Protein AF-0000000080408758 (afdb_homodimer)

Secondary structure (DSSP, 8-state):
----EEEEEEEEEHHHHHHHHHHHHHHTS-HHHHHHHHHHHHHHHHHHHHHHHS-HHHHHHHHHHHHHHHHHHHHH--/----EEEEEEEEEHHHHHHHHHHHHHHTS-HHHHHHHHHHHHHHHHHHHHHHHS-HHHHHHHHHHHHHHHHHHHHH--

Structure (mmCIF, N/CA/C/O backbone):
data_AF-0000000080408758-model_v1
#
loop_
_entity.id
_entity.type
_entity.pdbx_description
1 polymer 'CopG family transcriptional regulator'
#
loop_
_atom_site.group_PDB
_atom_site.id
_atom_site.type_symbol
_atom_site.label_atom_id
_atom_site.label_alt_id
_atom_site.label_comp_id
_atom_site.label_asym_id
_atom_site.label_entity_id
_atom_site.label_seq_id
_atom_site.pdbx_PDB_ins_code
_atom_site.Cartn_x
_atom_site.Cartn_y
_atom_site.Cartn_z
_atom_site.occupancy
_atom_site.B_iso_or_equiv
_atom_site.auth_seq_id
_atom_site.auth_comp_id
_atom_site.auth_asym_id
_atom_site.auth_atom_id
_atom_site.pdbx_PDB_model_num
ATOM 1 N N . MET A 1 1 ? -21.984 -6.074 -4.949 1 44.06 1 MET A N 1
ATOM 2 C CA . MET A 1 1 ? -20.906 -5.613 -4.078 1 44.06 1 MET A CA 1
ATOM 3 C C . MET A 1 1 ? -21.438 -5.262 -2.693 1 44.06 1 MET A C 1
ATOM 5 O O . MET A 1 1 ? -22.375 -4.473 -2.566 1 44.06 1 MET A O 1
ATOM 9 N N . SER A 1 2 ? -21.203 -6.117 -1.785 1 53.03 2 SER A N 1
ATOM 10 C CA . SER A 1 2 ? -21.844 -5.938 -0.492 1 53.03 2 SER A CA 1
ATOM 11 C C . SER A 1 2 ? -21.484 -4.59 0.123 1 53.03 2 SER A C 1
ATOM 13 O O . SER A 1 2 ? -20.344 -4.133 0.011 1 53.03 2 SER A O 1
ATOM 15 N N . ASN A 1 3 ? -22.328 -3.67 0.263 1 66.19 3 ASN A N 1
ATOM 16 C CA . ASN A 1 3 ? -22.328 -2.369 0.926 1 66.19 3 ASN A CA 1
ATOM 17 C C . ASN A 1 3 ? -21.75 -2.463 2.336 1 66.19 3 ASN A C 1
ATOM 19 O O . ASN A 1 3 ? -21.719 -1.472 3.066 1 66.19 3 ASN A O 1
ATOM 23 N N . ALA A 1 4 ? -21.297 -3.656 2.703 1 82.81 4 ALA A N 1
ATOM 24 C CA . ALA A 1 4 ? -20.844 -3.834 4.082 1 82.81 4 ALA A CA 1
ATOM 25 C C . ALA A 1 4 ? -19.422 -3.326 4.266 1 82.81 4 ALA A C 1
ATOM 27 O O . ALA A 1 4 ? -18.609 -3.377 3.336 1 82.81 4 ALA A O 1
ATOM 28 N N . LYS A 1 5 ? -19.328 -2.637 5.41 1 88.88 5 LYS A N 1
ATOM 29 C CA . LYS A 1 5 ? -18.031 -2.105 5.77 1 88.88 5 LYS A CA 1
ATOM 30 C C . LYS A 1 5 ? -17.375 -2.934 6.879 1 88.88 5 LYS A C 1
ATOM 32 O O . LYS A 1 5 ? -18.078 -3.566 7.672 1 88.88 5 LYS A O 1
ATOM 37 N N . LYS A 1 6 ? -15.992 -3.047 6.797 1 90.25 6 LYS A N 1
ATOM 38 C CA . LYS A 1 6 ? -15.195 -3.736 7.809 1 90.25 6 LYS A CA 1
ATOM 39 C C . LYS A 1 6 ? -14.125 -2.818 8.383 1 90.25 6 LYS A C 1
ATOM 41 O O . LYS A 1 6 ? -13.57 -1.98 7.664 1 90.25 6 LYS A O 1
ATOM 46 N N . ARG A 1 7 ? -13.93 -3.062 9.656 1 89.31 7 ARG A N 1
ATOM 47 C CA . ARG A 1 7 ? -12.875 -2.285 10.305 1 89.31 7 ARG A CA 1
ATOM 48 C C . ARG A 1 7 ? -11.609 -3.111 10.477 1 89.31 7 ARG A C 1
ATOM 50 O O . ARG A 1 7 ? -11.664 -4.281 10.859 1 89.31 7 ARG A O 1
ATOM 57 N N . ILE A 1 8 ? -10.484 -2.51 10.086 1 89 8 ILE A N 1
ATOM 58 C CA . ILE A 1 8 ? -9.172 -3.107 10.281 1 89 8 ILE A CA 1
ATOM 59 C C . ILE A 1 8 ? -8.312 -2.197 11.156 1 89 8 ILE A C 1
ATOM 61 O O . ILE A 1 8 ? -8.242 -0.987 10.93 1 89 8 ILE A O 1
ATOM 65 N N . SER A 1 9 ? -7.719 -2.777 12.141 1 88.81 9 SER A N 1
ATOM 66 C CA . SER A 1 9 ? -6.789 -2.043 12.992 1 88.81 9 SER A CA 1
ATOM 67 C C . SER A 1 9 ? -5.34 -2.393 12.664 1 88.81 9 SER A C 1
ATOM 69 O O . SER A 1 9 ? -4.984 -3.568 12.57 1 88.81 9 SER A O 1
ATOM 71 N N . LEU A 1 10 ? -4.586 -1.321 12.469 1 90.06 10 LEU A N 1
ATOM 72 C CA . LEU A 1 10 ? -3.172 -1.47 12.141 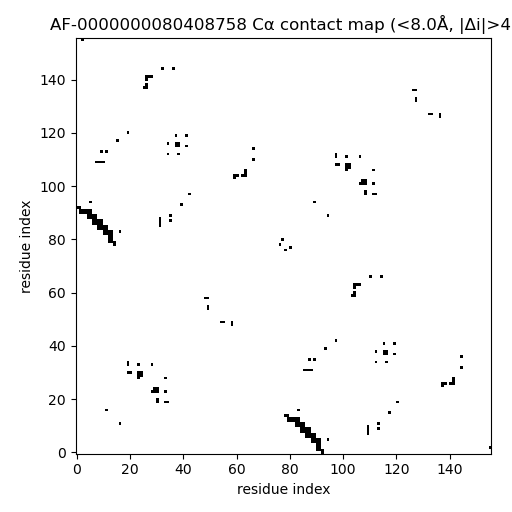1 90.06 10 LEU A CA 1
ATOM 73 C C . LEU A 1 10 ? -2.293 -0.86 13.227 1 90.06 10 LEU A C 1
ATOM 75 O O . LEU A 1 10 ? -2.605 0.207 13.758 1 90.06 10 LEU A O 1
ATOM 79 N N . THR A 1 11 ? -1.269 -1.605 13.625 1 88.12 11 THR A N 1
ATOM 80 C CA . THR A 1 11 ? -0.207 -1.048 14.453 1 88.12 11 THR A CA 1
ATOM 81 C C . THR A 1 11 ? 1.066 -0.841 13.641 1 88.12 11 THR A C 1
ATOM 83 O O . THR A 1 11 ? 1.62 -1.796 13.094 1 88.12 11 THR A O 1
ATOM 86 N N . ILE A 1 12 ? 1.426 0.483 13.609 1 88.62 12 ILE A N 1
ATOM 87 C CA . ILE A 1 12 ? 2.582 0.783 12.773 1 88.62 12 ILE A CA 1
ATOM 88 C C . ILE A 1 12 ? 3.582 1.627 13.562 1 88.62 12 ILE A C 1
ATOM 90 O O . ILE A 1 12 ? 3.25 2.176 14.617 1 88.62 12 ILE A O 1
ATOM 94 N N . ASP A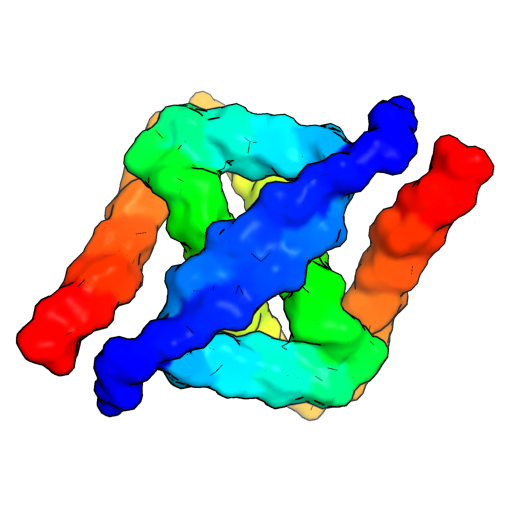 1 13 ? 4.77 1.675 12.992 1 88.19 13 ASP A N 1
ATOM 95 C CA . ASP A 1 13 ? 5.797 2.531 13.57 1 88.19 13 ASP A CA 1
ATOM 96 C C . ASP A 1 13 ? 5.395 4.004 13.492 1 88.19 13 ASP A C 1
ATOM 98 O O . ASP A 1 13 ? 4.836 4.445 12.484 1 88.19 13 ASP A O 1
ATOM 102 N N . ALA A 1 14 ? 5.832 4.715 14.5 1 91.38 14 ALA A N 1
ATOM 103 C CA . ALA A 1 14 ? 5.484 6.133 14.57 1 91.38 14 ALA A CA 1
ATOM 104 C C . ALA A 1 14 ? 6.039 6.891 13.367 1 91.38 14 ALA A C 1
ATOM 106 O O . ALA A 1 14 ? 5.414 7.836 12.875 1 91.38 14 ALA A O 1
ATOM 107 N N . ASP A 1 15 ? 7.195 6.508 12.883 1 90.81 15 ASP A N 1
ATOM 108 C CA . ASP A 1 15 ? 7.809 7.16 11.734 1 90.81 15 ASP A CA 1
ATOM 109 C C . ASP A 1 15 ? 6.973 6.949 10.469 1 90.81 15 ASP A C 1
ATOM 111 O O . ASP A 1 15 ? 6.75 7.887 9.703 1 90.81 15 ASP A O 1
ATOM 115 N N . LEU A 1 16 ? 6.543 5.766 10.305 1 92.06 16 LEU A N 1
ATOM 116 C CA . LEU A 1 16 ? 5.684 5.484 9.156 1 92.06 16 LEU A CA 1
ATOM 117 C C . LEU A 1 16 ? 4.359 6.234 9.273 1 92.06 16 LEU A C 1
ATOM 119 O O . LEU A 1 16 ? 3.863 6.777 8.281 1 92.06 16 LEU A O 1
ATOM 123 N N . ASP A 1 17 ? 3.799 6.246 10.438 1 93.75 17 ASP A N 1
ATOM 124 C CA . ASP A 1 17 ? 2.562 6.988 10.664 1 93.75 17 ASP A CA 1
ATOM 125 C C . ASP A 1 17 ? 2.73 8.461 10.289 1 93.75 17 ASP A C 1
ATOM 127 O O . ASP A 1 17 ? 1.823 9.07 9.727 1 93.75 17 ASP A O 1
ATOM 131 N N . GLN A 1 18 ? 3.883 8.992 10.641 1 95.06 18 GLN A N 1
ATOM 132 C CA . GLN A 1 18 ? 4.164 10.391 10.344 1 95.06 18 GLN A CA 1
ATOM 133 C C . GLN A 1 18 ? 4.242 10.625 8.836 1 95.06 18 GLN A C 1
ATOM 135 O O . GLN A 1 18 ? 3.697 11.609 8.328 1 95.06 18 GLN A O 1
ATOM 140 N N . VAL A 1 19 ? 4.883 9.742 8.18 1 95.06 19 VAL A N 1
ATOM 141 C CA . VAL A 1 19 ? 5.008 9.859 6.734 1 95.06 19 VAL A CA 1
ATOM 142 C C . VAL A 1 19 ? 3.631 9.758 6.082 1 95.06 19 VAL A C 1
ATOM 144 O O . VAL A 1 19 ? 3.295 10.547 5.195 1 95.06 19 VAL A O 1
ATOM 147 N N . ILE A 1 20 ? 2.82 8.82 6.539 1 95.88 20 ILE A N 1
ATOM 148 C CA . ILE A 1 20 ? 1.469 8.656 6.02 1 95.88 20 ILE A CA 1
ATOM 149 C C . ILE A 1 20 ? 0.667 9.93 6.238 1 95.88 20 ILE A C 1
ATOM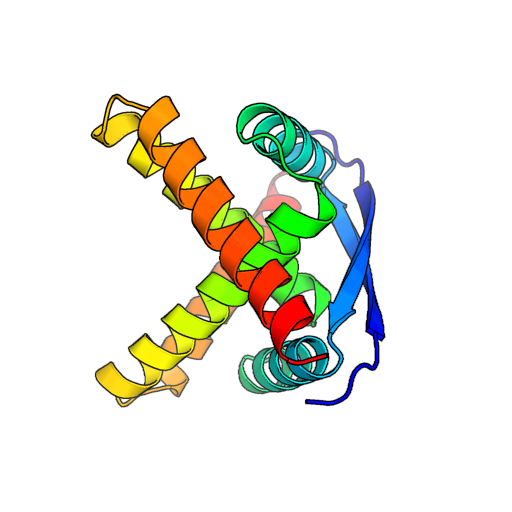 151 O O . ILE A 1 20 ? -0.005 10.414 5.324 1 95.88 20 ILE A O 1
ATOM 155 N N . THR A 1 21 ? 0.764 10.477 7.426 1 96.25 21 THR A N 1
ATOM 156 C CA . THR A 1 21 ? 0.027 11.68 7.793 1 96.25 21 THR A CA 1
ATOM 157 C C . THR A 1 21 ? 0.437 12.859 6.91 1 96.25 21 THR A C 1
ATOM 159 O O . THR A 1 21 ? -0.418 13.555 6.355 1 96.25 21 THR A O 1
ATOM 162 N N . GLU A 1 22 ? 1.684 13.016 6.762 1 96.19 22 GLU A N 1
ATOM 163 C CA . GLU A 1 22 ? 2.217 14.133 5.988 1 96.19 22 GLU A CA 1
ATOM 164 C C . GLU A 1 22 ? 1.846 14.008 4.512 1 96.19 22 GLU A C 1
ATOM 166 O O . GLU A 1 22 ? 1.411 14.984 3.893 1 96.19 22 GLU A O 1
ATOM 171 N N . ARG A 1 23 ? 1.971 12.828 3.992 1 95 23 ARG A N 1
ATOM 172 C CA . ARG A 1 23 ? 1.688 12.625 2.574 1 95 23 ARG A CA 1
ATOM 173 C C . ARG A 1 23 ? 0.196 12.75 2.289 1 95 23 ARG A C 1
ATOM 175 O O . ARG A 1 23 ? -0.2 13.32 1.269 1 95 23 ARG A O 1
ATOM 182 N N . ALA A 1 24 ? -0.605 12.211 3.156 1 95.38 24 ALA A N 1
ATOM 183 C CA . ALA A 1 24 ? -2.053 12.352 3.021 1 95.38 24 ALA A CA 1
ATOM 184 C C . ALA A 1 24 ? -2.465 13.82 2.986 1 95.38 24 ALA A C 1
ATOM 186 O O . ALA A 1 24 ? -3.291 14.219 2.162 1 95.38 24 ALA A O 1
ATOM 187 N N . LYS A 1 25 ? -1.812 14.609 3.818 1 95.31 25 LYS A N 1
ATOM 188 C CA . LYS A 1 25 ? -2.082 16.047 3.877 1 95.31 25 LYS A CA 1
ATOM 189 C C . LYS A 1 25 ? -1.649 16.734 2.59 1 95.31 25 LYS A C 1
ATOM 191 O O . LYS A 1 25 ? -2.375 17.578 2.057 1 95.31 25 LYS A O 1
ATOM 196 N N . GLN A 1 26 ? -0.523 16.406 2.102 1 94 26 GLN A N 1
ATOM 197 C CA . GLN A 1 26 ? 0.007 17 0.882 1 94 26 GLN A CA 1
ATOM 198 C C . GLN A 1 26 ? -0.881 16.688 -0.318 1 94 26 GLN A C 1
ATOM 200 O O . GLN A 1 26 ? -1.123 17.562 -1.162 1 94 26 GLN A O 1
ATOM 205 N N . ILE A 1 27 ? -1.346 15.508 -0.382 1 93.88 27 ILE A N 1
ATOM 206 C CA . ILE A 1 27 ? -2.182 15.047 -1.485 1 93.88 27 ILE A CA 1
ATOM 207 C C . ILE A 1 27 ? -3.594 15.609 -1.332 1 93.88 27 ILE A C 1
ATOM 209 O O . ILE A 1 27 ? -4.293 15.836 -2.324 1 93.88 27 ILE A O 1
ATOM 213 N N . GLY A 1 28 ? -4.078 15.805 -0.088 1 93.06 28 GLY A N 1
ATOM 214 C CA . GLY A 1 28 ? -5.41 16.328 0.188 1 93.06 28 GLY A CA 1
ATOM 215 C C . GLY A 1 28 ? -6.445 15.234 0.383 1 93.06 28 GLY A C 1
ATOM 216 O O . GLY A 1 28 ? -7.59 15.375 -0.052 1 93.06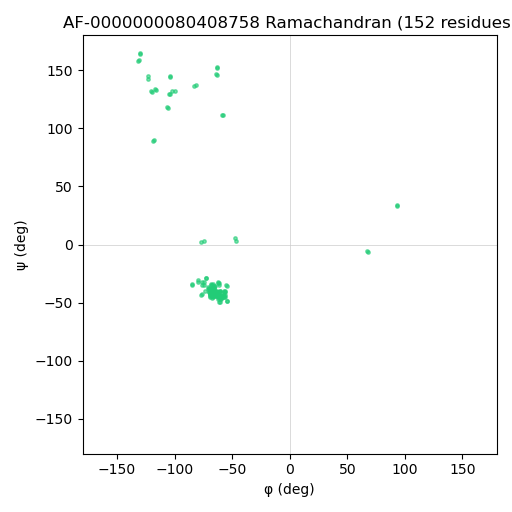 28 GLY A O 1
ATOM 217 N N . ILE A 1 29 ? -6.016 14.078 0.985 1 91.88 29 ILE A N 1
ATOM 218 C CA . ILE A 1 29 ? -6.949 12.992 1.26 1 91.88 29 ILE A CA 1
ATOM 219 C C . ILE A 1 29 ? -6.773 12.508 2.701 1 91.88 29 ILE A C 1
ATOM 221 O O . ILE A 1 29 ? -5.734 12.75 3.318 1 91.88 29 ILE A O 1
ATOM 225 N N . PRO A 1 30 ? -7.801 11.852 3.273 1 91.75 30 PRO A N 1
ATOM 226 C CA . PRO A 1 30 ? -7.668 11.305 4.625 1 91.75 30 PRO A CA 1
ATOM 227 C C . PRO A 1 30 ? -6.594 10.219 4.715 1 91.75 30 PRO A C 1
ATOM 229 O O . PRO A 1 30 ? -6.359 9.492 3.744 1 91.75 30 PRO A O 1
ATOM 232 N N . LYS A 1 31 ? -6.027 10.07 5.883 1 92.56 31 LYS A N 1
ATOM 233 C CA . LYS A 1 31 ? -5.012 9.055 6.141 1 92.56 31 LYS A CA 1
ATOM 234 C C . LYS A 1 31 ? -5.516 7.664 5.77 1 92.56 31 LYS A C 1
ATOM 236 O O . LYS A 1 31 ? -4.816 6.895 5.109 1 92.56 31 LYS A O 1
ATOM 241 N N . SER A 1 32 ? -6.715 7.387 6.254 1 90.44 32 SER A N 1
ATOM 242 C CA . SER A 1 32 ? -7.297 6.07 6.012 1 90.44 32 SER A CA 1
ATOM 243 C C . SER A 1 32 ? -7.5 5.82 4.52 1 90.44 32 SER A C 1
ATOM 245 O O . SER A 1 32 ? -7.352 4.691 4.047 1 90.44 32 SER A O 1
ATOM 247 N N . ALA A 1 33 ? -7.789 6.871 3.779 1 90.12 33 ALA A N 1
ATOM 248 C CA . ALA A 1 33 ? -7.969 6.77 2.334 1 90.12 33 ALA A CA 1
ATOM 249 C C . ALA A 1 33 ? -6.645 6.461 1.637 1 90.12 33 ALA A C 1
ATOM 251 O O . ALA A 1 33 ? -6.605 5.664 0.696 1 90.12 33 ALA A O 1
ATOM 252 N N . LEU A 1 34 ? -5.602 7.082 2.016 1 94 34 LEU A N 1
ATOM 253 C CA . LEU A 1 34 ? -4.289 6.844 1.424 1 94 34 LEU A CA 1
ATOM 254 C C . LEU A 1 34 ? -3.869 5.387 1.603 1 94 34 LEU A C 1
ATOM 256 O O . LEU A 1 34 ? -3.395 4.754 0.657 1 94 34 LEU A O 1
ATOM 260 N N . VAL A 1 35 ? -4.082 4.848 2.82 1 94.38 35 VAL A N 1
ATOM 261 C CA . VAL A 1 35 ? -3.711 3.473 3.133 1 94.38 35 VAL A CA 1
ATOM 262 C C . VAL A 1 35 ? -4.547 2.508 2.295 1 94.38 35 VAL A C 1
ATOM 264 O O . VAL A 1 35 ? -4.02 1.553 1.722 1 94.38 35 VAL A O 1
ATOM 267 N N . THR A 1 36 ? -5.832 2.826 2.209 1 92.12 36 THR A N 1
ATOM 268 C CA . THR A 1 36 ? -6.734 1.988 1.426 1 92.12 36 THR A CA 1
ATOM 269 C C . THR A 1 36 ? -6.355 2.016 -0.051 1 92.12 36 THR A C 1
ATOM 271 O O . THR A 1 36 ? -6.328 0.974 -0.71 1 92.12 36 THR A O 1
ATOM 274 N N . PHE A 1 37 ? -6.07 3.184 -0.529 1 90.88 37 PHE A N 1
ATOM 275 C CA . PHE A 1 37 ? -5.664 3.363 -1.917 1 90.88 37 PHE A CA 1
ATOM 276 C C . PHE A 1 37 ? -4.379 2.596 -2.205 1 90.88 37 PHE A C 1
ATOM 278 O O . PHE A 1 37 ? -4.305 1.845 -3.18 1 90.88 37 PHE A O 1
ATOM 285 N N . ALA A 1 38 ? -3.385 2.758 -1.381 1 93.62 38 ALA A N 1
ATOM 286 C CA . ALA A 1 38 ? -2.102 2.078 -1.526 1 93.62 38 ALA A CA 1
ATOM 287 C C . ALA A 1 38 ? -2.283 0.563 -1.562 1 93.62 38 ALA A C 1
ATOM 289 O O . ALA A 1 38 ? -1.688 -0.12 -2.4 1 93.62 38 ALA A O 1
ATOM 290 N N . THR A 1 39 ? -3.111 0.074 -0.684 1 94.25 39 THR A N 1
ATOM 291 C CA . THR A 1 39 ? -3.342 -1.362 -0.578 1 94.25 39 THR A CA 1
ATOM 292 C C . THR A 1 39 ? -4.051 -1.89 -1.821 1 94.25 39 THR A C 1
ATOM 294 O O . THR A 1 39 ? -3.666 -2.922 -2.375 1 94.25 39 THR A O 1
ATOM 297 N N . SER A 1 40 ? -5.078 -1.132 -2.25 1 91.94 40 SER A N 1
ATOM 298 C CA . SER A 1 40 ? -5.812 -1.529 -3.445 1 91.94 40 SER A CA 1
ATOM 299 C C . SER A 1 40 ? -4.902 -1.569 -4.668 1 91.94 40 SER A C 1
ATOM 301 O O . SER A 1 40 ? -4.965 -2.51 -5.465 1 91.94 40 SER A O 1
ATOM 303 N N . LEU A 1 41 ? -4.086 -0.56 -4.809 1 90.44 41 LEU A N 1
ATOM 304 C CA . LEU A 1 41 ? -3.162 -0.492 -5.938 1 90.44 41 LEU A CA 1
ATOM 305 C C . LEU A 1 41 ? -2.176 -1.654 -5.902 1 90.44 41 LEU A C 1
ATOM 307 O O . LEU A 1 41 ? -1.902 -2.273 -6.934 1 90.44 41 LEU A O 1
ATOM 311 N N . PHE A 1 42 ? -1.633 -1.923 -4.734 1 93.06 42 PHE A N 1
ATOM 312 C CA . PHE A 1 42 ? -0.7 -3.031 -4.574 1 93.06 42 PHE A CA 1
ATOM 313 C C . PHE A 1 42 ? -1.346 -4.348 -5 1 93.06 42 PHE A C 1
ATOM 315 O O . PHE A 1 42 ? -0.74 -5.133 -5.73 1 93.06 42 PHE A O 1
ATOM 322 N N . LEU A 1 43 ? -2.566 -4.594 -4.59 1 94.25 43 LEU A N 1
ATOM 323 C CA . LEU A 1 43 ? -3.258 -5.844 -4.883 1 94.25 43 LEU A CA 1
ATOM 324 C C . LEU A 1 43 ? -3.557 -5.965 -6.375 1 94.25 43 LEU A C 1
ATOM 326 O O . LEU A 1 43 ? -3.486 -7.059 -6.941 1 94.25 43 LEU A O 1
ATOM 330 N N . ASN A 1 44 ? -3.889 -4.859 -6.961 1 91 44 ASN A N 1
ATOM 331 C CA . ASN A 1 44 ? -4.098 -4.863 -8.406 1 91 44 ASN A CA 1
ATOM 332 C C . ASN A 1 44 ? -2.807 -5.168 -9.156 1 91 44 ASN A C 1
ATOM 334 O O . ASN A 1 44 ? -2.809 -5.949 -10.109 1 91 44 ASN A O 1
ATOM 338 N N . GLN A 1 45 ? -1.684 -4.566 -8.695 1 90.38 45 GLN A N 1
ATOM 339 C CA . GLN A 1 45 ? -0.379 -4.824 -9.297 1 90.38 45 GLN A CA 1
ATOM 340 C C . GLN A 1 45 ? 0.042 -6.277 -9.102 1 90.38 45 GLN A C 1
ATOM 342 O O . GLN A 1 45 ? 0.6 -6.898 -10.008 1 90.38 45 GLN A O 1
ATOM 347 N N . LEU A 1 46 ? -0.192 -6.754 -7.879 1 92.62 46 LEU A N 1
ATOM 348 C CA . LEU A 1 46 ? 0.128 -8.148 -7.574 1 92.62 46 LEU A CA 1
ATOM 349 C C . LEU A 1 46 ? -0.612 -9.094 -8.508 1 92.62 46 LEU A C 1
ATOM 351 O O . LEU A 1 46 ? -0.022 -10.039 -9.039 1 92.62 46 LEU A O 1
ATOM 355 N N . ARG A 1 47 ? -1.883 -8.797 -8.727 1 91.88 47 ARG A N 1
ATOM 356 C CA . ARG A 1 47 ? -2.682 -9.617 -9.641 1 91.88 47 ARG A CA 1
ATOM 357 C C . ARG A 1 47 ? -2.111 -9.586 -11.055 1 91.88 47 ARG A C 1
ATOM 359 O O . ARG A 1 47 ? -2.018 -10.617 -11.711 1 91.88 47 ARG A O 1
ATOM 366 N N . ALA A 1 48 ? -1.738 -8.414 -11.461 1 90.62 48 ALA A N 1
ATOM 367 C CA . ALA A 1 48 ? -1.165 -8.258 -12.797 1 90.62 48 ALA A CA 1
ATOM 368 C C . ALA A 1 48 ? 0.145 -9.031 -12.922 1 90.62 48 ALA A C 1
ATOM 370 O O . ALA A 1 48 ? 0.383 -9.695 -13.93 1 90.62 48 ALA A O 1
ATOM 371 N N . GLU A 1 49 ? 0.941 -8.938 -11.898 1 90.31 49 GLU A N 1
ATOM 372 C CA . GLU A 1 49 ? 2.217 -9.641 -11.891 1 90.31 49 GLU A CA 1
ATOM 373 C C . GLU A 1 49 ? 2.01 -11.156 -11.898 1 90.31 49 GLU A C 1
ATOM 375 O O . GLU A 1 49 ? 2.766 -11.891 -12.539 1 90.31 49 GLU A O 1
ATOM 380 N N . GLU A 1 50 ? 1.007 -11.586 -11.133 1 92.12 50 GLU A N 1
ATOM 381 C CA . GLU A 1 50 ? 0.69 -13.008 -11.078 1 92.12 50 GLU A CA 1
ATOM 382 C C . GLU A 1 50 ? 0.296 -13.531 -12.461 1 92.12 50 GLU A C 1
ATOM 384 O O . GLU A 1 50 ? 0.715 -14.625 -12.859 1 92.12 50 GLU A O 1
ATOM 389 N N . VAL A 1 51 ? -0.459 -12.734 -13.188 1 91.44 51 VAL A N 1
ATOM 390 C CA . VAL A 1 51 ? -0.931 -13.117 -14.516 1 91.44 51 VAL A CA 1
ATOM 391 C C . VAL A 1 51 ? 0.239 -13.125 -15.492 1 91.44 51 VAL A C 1
ATOM 393 O O . VAL A 1 51 ? 0.36 -14.039 -16.312 1 91.44 51 VAL A O 1
ATOM 396 N N . LEU A 1 52 ? 1.145 -12.188 -15.328 1 90.69 52 LEU A N 1
ATOM 397 C CA . LEU A 1 52 ? 2.27 -12.031 -16.25 1 90.69 52 LEU A CA 1
ATOM 398 C C . LEU A 1 52 ? 3.328 -13.102 -15.984 1 90.69 52 LEU A C 1
ATOM 400 O O . LEU A 1 52 ? 3.91 -13.641 -16.922 1 90.69 52 LEU A O 1
ATOM 404 N N . SER A 1 53 ? 3.627 -13.367 -14.727 1 87.38 53 SER A N 1
ATOM 405 C CA . SER A 1 53 ? 4.715 -14.258 -14.344 1 87.38 53 SER A CA 1
ATOM 406 C C . SER A 1 53 ? 4.297 -15.719 -14.461 1 87.38 53 SER A C 1
ATOM 408 O O . SER A 1 53 ? 5.098 -16.578 -14.852 1 87.38 53 SER A O 1
ATOM 410 N N . GLY A 1 54 ? 3.152 -16.031 -14.258 1 87.19 54 GLY A N 1
ATOM 411 C CA . GLY A 1 54 ? 2.689 -17.406 -14.211 1 87.19 54 GLY A CA 1
ATOM 412 C C . GLY A 1 54 ? 3.225 -18.172 -13.023 1 87.19 54 GLY A C 1
ATOM 413 O O . GLY A 1 54 ? 2.891 -19.344 -12.836 1 87.19 54 GLY A O 1
ATOM 414 N N . ASP A 1 55 ? 4.148 -17.469 -12.305 1 87 55 ASP A N 1
ATOM 415 C CA . ASP A 1 55 ? 4.727 -18.094 -11.117 1 87 55 ASP A CA 1
ATOM 416 C C . ASP A 1 55 ? 4.395 -17.297 -9.859 1 87 55 ASP A C 1
ATOM 418 O O . ASP A 1 55 ? 5.215 -16.516 -9.375 1 87 55 ASP A O 1
ATOM 422 N N . THR A 1 56 ? 3.285 -17.641 -9.25 1 87.88 56 THR A N 1
ATOM 423 C CA . THR A 1 56 ? 2.783 -16.922 -8.094 1 87.88 56 THR A CA 1
ATOM 424 C C . THR A 1 56 ? 3.633 -17.219 -6.859 1 87.88 56 THR A C 1
ATOM 426 O O . THR A 1 56 ? 3.857 -16.344 -6.027 1 87.88 56 THR A O 1
ATOM 429 N N . ASN A 1 57 ? 4.184 -18.391 -6.895 1 89.75 57 ASN A N 1
ATOM 430 C CA . ASN A 1 57 ? 4.973 -18.781 -5.73 1 89.75 57 ASN A CA 1
ATOM 431 C C . ASN A 1 57 ? 6.242 -17.953 -5.609 1 89.75 57 ASN A C 1
ATOM 433 O O . ASN A 1 57 ? 6.625 -17.547 -4.508 1 89.75 57 ASN A O 1
ATOM 437 N N . ALA A 1 58 ? 6.832 -17.688 -6.668 1 87.31 58 ALA A N 1
ATOM 438 C CA . ALA A 1 58 ? 8.039 -16.875 -6.656 1 87.31 58 ALA A CA 1
ATOM 439 C C . ALA A 1 58 ? 7.727 -15.445 -6.211 1 87.31 58 ALA A C 1
ATOM 441 O O . ALA A 1 58 ? 8.484 -14.844 -5.445 1 87.31 58 ALA A O 1
ATOM 442 N N . ILE A 1 59 ? 6.645 -14.969 -6.598 1 90 59 ILE A N 1
ATOM 443 C CA . ILE A 1 59 ? 6.23 -13.609 -6.262 1 90 59 ILE A CA 1
ATOM 444 C C . ILE A 1 59 ? 5.957 -13.508 -4.762 1 90 59 ILE A C 1
ATOM 446 O O . ILE A 1 59 ? 6.426 -12.578 -4.102 1 90 59 ILE A O 1
ATOM 450 N N . TYR A 1 60 ? 5.297 -14.523 -4.211 1 91.44 60 TYR A N 1
ATOM 451 C CA . TYR A 1 60 ? 4.941 -14.516 -2.797 1 91.44 60 TYR A CA 1
ATOM 452 C C . TYR A 1 60 ? 6.18 -14.633 -1.92 1 91.44 60 TYR A C 1
ATOM 454 O O . TYR A 1 60 ? 6.266 -14 -0.866 1 91.44 60 TYR A O 1
ATOM 462 N N . GLN A 1 61 ? 7.113 -15.367 -2.426 1 90.38 61 GLN A N 1
ATOM 463 C CA . GLN A 1 61 ? 8.359 -15.508 -1.683 1 90.38 61 GLN A CA 1
ATOM 464 C C . GLN A 1 61 ? 9.117 -14.188 -1.604 1 90.38 61 GLN A C 1
ATOM 466 O O . GLN A 1 61 ? 9.68 -13.852 -0.562 1 90.38 61 GLN A O 1
ATOM 471 N N . VAL A 1 62 ? 9.047 -13.469 -2.674 1 88.06 62 VAL A N 1
ATOM 472 C CA . VAL A 1 62 ? 9.719 -12.172 -2.705 1 88.06 62 VAL A CA 1
ATOM 473 C C . VAL A 1 62 ? 9.039 -11.219 -1.726 1 88.06 62 VAL A C 1
ATOM 475 O O . VAL A 1 62 ? 9.711 -10.539 -0.95 1 88.06 62 VAL A O 1
ATOM 478 N N . ILE A 1 63 ? 7.793 -11.281 -1.682 1 90.44 63 ILE A N 1
ATOM 479 C CA . ILE A 1 63 ? 7.039 -10.391 -0.807 1 90.44 63 ILE A CA 1
ATOM 480 C C . ILE A 1 63 ? 7.289 -10.766 0.652 1 90.44 63 ILE A C 1
ATOM 482 O O . ILE A 1 63 ? 7.523 -9.891 1.491 1 90.44 63 ILE A O 1
ATOM 486 N N . ARG A 1 64 ? 7.277 -12.055 0.914 1 89.81 64 ARG A N 1
ATOM 487 C CA . ARG A 1 64 ? 7.547 -12.516 2.27 1 89.81 64 ARG A CA 1
ATOM 488 C C . ARG A 1 64 ? 8.945 -12.109 2.723 1 89.81 64 ARG A C 1
ATOM 490 O O . ARG A 1 64 ? 9.133 -11.672 3.859 1 89.81 64 ARG A O 1
ATOM 497 N N . LYS A 1 65 ? 9.836 -12.242 1.812 1 84.69 65 LYS A N 1
ATOM 498 C CA . LYS A 1 65 ? 11.211 -11.875 2.133 1 84.69 65 LYS A CA 1
ATOM 499 C C . LYS A 1 65 ? 11.336 -10.375 2.395 1 84.69 65 LYS A C 1
ATOM 501 O O . LYS A 1 65 ? 12.023 -9.961 3.326 1 84.69 65 LYS A O 1
ATOM 506 N N . ASP A 1 66 ? 10.719 -9.602 1.594 1 82 66 ASP A N 1
ATOM 507 C CA . ASP A 1 66 ? 10.75 -8.156 1.771 1 82 66 ASP A CA 1
ATOM 508 C C . ASP A 1 66 ? 10.102 -7.75 3.092 1 82 66 ASP A C 1
ATOM 510 O O . ASP A 1 66 ? 10.609 -6.879 3.801 1 82 66 ASP A O 1
ATOM 514 N N . TYR A 1 67 ? 9.07 -8.406 3.367 1 82.12 67 TYR A N 1
ATOM 515 C CA . TYR A 1 67 ? 8.367 -8.164 4.621 1 82.12 67 TYR A CA 1
ATOM 516 C C . TYR A 1 67 ? 9.25 -8.516 5.816 1 82.12 67 TYR A C 1
ATOM 518 O O . TYR A 1 67 ? 9.328 -7.75 6.781 1 82.12 67 TYR A O 1
ATOM 526 N N . GLU A 1 68 ? 9.891 -9.586 5.758 1 80.81 68 GLU A N 1
ATOM 527 C CA . GLU A 1 68 ? 10.758 -10.039 6.848 1 80.81 68 GLU A CA 1
ATOM 528 C C . GLU A 1 68 ? 11.945 -9.102 7.027 1 80.81 68 GLU A C 1
ATOM 530 O O . GLU A 1 68 ? 12.367 -8.836 8.156 1 80.81 68 GLU A O 1
ATOM 535 N N . LEU A 1 69 ? 12.344 -8.641 5.891 1 76.88 69 LEU A N 1
ATOM 536 C CA . LEU A 1 69 ? 13.461 -7.707 5.934 1 76.88 69 LEU A CA 1
ATOM 537 C C . LEU A 1 69 ? 13.031 -6.383 6.559 1 76.88 69 LEU A C 1
ATOM 539 O O . LEU A 1 69 ? 13.781 -5.789 7.34 1 76.88 69 LEU A O 1
ATOM 543 N N . LEU A 1 70 ? 11.859 -5.938 6.242 1 71.31 70 LEU A N 1
ATOM 544 C CA . LEU A 1 70 ? 11.344 -4.684 6.777 1 71.31 70 LEU A CA 1
ATOM 545 C C . LEU A 1 70 ? 11.102 -4.789 8.281 1 71.31 70 LEU A C 1
ATOM 547 O O . LEU A 1 70 ? 11.32 -3.83 9.016 1 71.31 70 LEU A O 1
ATOM 551 N N . THR A 1 71 ? 10.711 -5.957 8.688 1 72.44 71 THR A N 1
ATOM 552 C CA . THR A 1 71 ? 10.398 -6.148 10.102 1 72.44 71 THR A CA 1
ATOM 553 C C . THR A 1 71 ? 11.656 -6.465 10.898 1 72.44 71 THR A C 1
ATOM 555 O O . THR A 1 71 ? 11.711 -6.238 12.109 1 72.44 71 THR A O 1
ATOM 558 N N . SER A 1 72 ? 12.523 -7.18 10.156 1 64.38 72 SER A N 1
ATOM 559 C CA . SER A 1 72 ? 13.781 -7.5 10.828 1 64.38 72 SER A CA 1
ATOM 560 C C . SER A 1 72 ? 14.633 -6.25 11.023 1 64.38 72 SER A C 1
ATOM 562 O O . SER A 1 72 ? 15.312 -6.113 12.047 1 64.38 72 SER A O 1
ATOM 564 N N . VAL A 1 73 ? 14.68 -5.539 10.016 1 53.09 73 VAL A N 1
ATOM 565 C CA . VAL A 1 73 ? 15.445 -4.301 10.148 1 53.09 73 VAL A CA 1
ATOM 566 C C . VAL A 1 73 ? 14.875 -3.467 11.289 1 53.09 73 VAL A C 1
ATOM 568 O O . VAL A 1 73 ? 15.625 -2.857 12.055 1 53.09 73 VAL A O 1
ATOM 571 N N . ASP A 1 74 ? 13.664 -3.385 11.312 1 52.66 74 ASP A N 1
ATOM 572 C CA . ASP A 1 74 ? 13.07 -2.732 12.477 1 52.66 74 ASP A CA 1
ATOM 573 C C . ASP A 1 74 ? 13.531 -3.4 13.773 1 52.66 74 ASP A C 1
ATOM 575 O O . ASP A 1 74 ? 13.688 -2.736 14.797 1 52.66 74 ASP A O 1
ATOM 579 N N . ASN A 1 75 ? 13.68 -4.742 13.602 1 48.62 75 ASN A N 1
ATOM 580 C CA . ASN A 1 75 ? 14.211 -5.453 14.758 1 48.62 75 ASN A CA 1
ATOM 581 C C . ASN A 1 75 ? 15.711 -5.207 14.93 1 48.62 75 ASN A C 1
ATOM 583 O O . ASN A 1 75 ? 16.25 -5.414 16.016 1 48.62 75 ASN A O 1
ATOM 587 N N . LEU A 1 76 ? 16.344 -5.082 13.828 1 42.81 76 LEU A N 1
ATOM 588 C CA . LEU A 1 76 ? 17.781 -4.871 13.953 1 42.81 76 LEU A CA 1
ATOM 589 C C . LEU A 1 76 ? 18.078 -3.461 14.445 1 42.81 76 LEU A C 1
ATOM 591 O O . LEU A 1 76 ? 19.172 -3.203 14.977 1 42.81 76 LEU A O 1
ATOM 595 N N . ASP A 1 77 ? 17.453 -2.592 14.031 1 38.78 77 ASP A N 1
ATOM 596 C CA . ASP A 1 77 ? 17.75 -1.238 14.492 1 38.78 77 ASP A CA 1
ATOM 597 C C . ASP A 1 77 ? 17.234 -1.023 15.914 1 38.78 77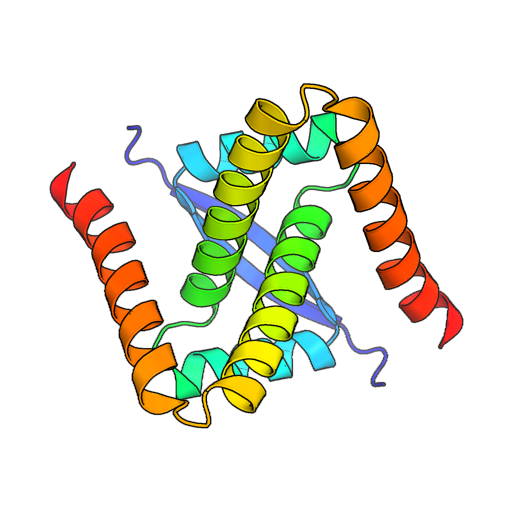 ASP A C 1
ATOM 599 O O . ASP A 1 77 ? 17.344 0.076 16.469 1 38.78 77 ASP A O 1
ATOM 603 N N . LYS A 1 78 ? 16.641 -2.047 16.609 1 38.72 78 LYS A N 1
ATOM 604 C CA . LYS A 1 78 ? 16.453 -1.988 18.062 1 38.72 78 LYS A CA 1
ATOM 605 C C . LYS A 1 78 ? 17.688 -2.477 18.797 1 38.72 78 LYS A C 1
ATOM 607 O O . LYS A 1 78 ? 18.312 -3.465 18.406 1 38.72 78 LYS A O 1
ATOM 612 N N . MET B 1 1 ? 15.281 6.199 15.258 1 44.28 1 MET B N 1
ATOM 613 C CA . MET B 1 1 ? 13.961 5.719 14.852 1 44.28 1 MET B CA 1
ATOM 614 C C . MET B 1 1 ? 13.102 5.414 16.078 1 44.28 1 MET B C 1
ATOM 616 O O . MET B 1 1 ? 13.5 4.648 16.953 1 44.28 1 MET B O 1
ATOM 620 N N . SER B 1 2 ? 12.203 6.27 16.359 1 53.81 2 SER B N 1
ATOM 621 C CA . SER B 1 2 ? 11.469 6.129 17.609 1 53.81 2 SER B CA 1
ATOM 622 C C . SER B 1 2 ? 10.742 4.793 17.688 1 53.81 2 SER B C 1
ATOM 624 O O . SER B 1 2 ? 10.219 4.312 16.672 1 53.81 2 SER B O 1
ATOM 626 N N . ASN B 1 3 ? 11.07 3.881 18.5 1 66.38 3 ASN B N 1
ATOM 627 C CA . ASN B 1 3 ? 10.492 2.598 18.875 1 66.38 3 ASN B CA 1
ATOM 628 C C . ASN B 1 3 ? 9 2.723 19.156 1 66.38 3 ASN B C 1
ATOM 630 O O . ASN B 1 3 ? 8.352 1.75 19.562 1 66.38 3 ASN B O 1
ATOM 634 N N . ALA B 1 4 ? 8.453 3.887 18.922 1 83.19 4 ALA B N 1
ATOM 635 C CA . ALA B 1 4 ? 7.055 4.098 19.281 1 83.19 4 ALA B CA 1
ATOM 636 C C . ALA B 1 4 ? 6.125 3.561 18.188 1 83.19 4 ALA B C 1
ATOM 638 O O . ALA B 1 4 ? 6.48 3.551 17.016 1 83.19 4 ALA B O 1
ATOM 639 N N . LYS B 1 5 ? 5.105 2.893 18.75 1 88.81 5 LYS B N 1
ATOM 640 C CA . LYS B 1 5 ? 4.09 2.344 17.859 1 88.81 5 LYS B CA 1
ATOM 641 C C . LYS B 1 5 ? 2.816 3.184 17.891 1 88.81 5 LYS B C 1
ATOM 643 O O . LYS B 1 5 ? 2.525 3.838 18.891 1 88.81 5 LYS B O 1
ATOM 648 N N . LYS B 1 6 ? 2.141 3.307 16.688 1 90.31 6 LYS B N 1
ATOM 649 C CA . LYS B 1 6 ? 0.867 4.004 16.531 1 90.31 6 LYS B CA 1
ATOM 650 C C . LYS B 1 6 ? -0.2 3.084 15.945 1 90.31 6 LYS B C 1
ATOM 652 O O . LYS B 1 6 ? 0.1 2.227 15.117 1 90.31 6 LYS B O 1
ATOM 657 N N . ARG B 1 7 ? -1.377 3.305 16.469 1 89.62 7 ARG B N 1
ATOM 658 C CA . ARG B 1 7 ? -2.494 2.523 15.953 1 89.62 7 ARG B CA 1
ATOM 659 C C . ARG B 1 7 ? -3.307 3.334 14.945 1 89.62 7 ARG B C 1
ATOM 661 O O . ARG B 1 7 ? -3.584 4.516 15.172 1 89.62 7 ARG B O 1
ATOM 668 N N . ILE B 1 8 ? -3.6 2.725 13.812 1 88.44 8 ILE B N 1
ATOM 669 C CA . ILE B 1 8 ? -4.461 3.307 12.789 1 88.44 8 ILE B CA 1
ATOM 670 C C . ILE B 1 8 ? -5.664 2.396 12.547 1 88.44 8 ILE B C 1
ATOM 672 O O . ILE B 1 8 ? -5.516 1.181 12.414 1 88.44 8 ILE B O 1
ATOM 676 N N . SER B 1 9 ? -6.824 2.998 12.531 1 89.06 9 SER B N 1
ATOM 677 C CA . SER B 1 9 ? -8.047 2.262 12.219 1 89.06 9 SER B CA 1
ATOM 678 C C . SER B 1 9 ? -8.539 2.586 10.812 1 89.06 9 SER B C 1
ATOM 680 O O . SER B 1 9 ? -8.648 3.756 10.445 1 89.06 9 SER B O 1
ATOM 682 N N . LEU B 1 10 ? -8.781 1.503 10.094 1 89.94 10 LEU B N 1
ATOM 683 C CA . LEU B 1 10 ? -9.258 1.629 8.719 1 89.94 10 LEU B CA 1
ATOM 684 C C . LEU B 1 10 ? -10.656 1.034 8.57 1 89.94 10 LEU B C 1
ATOM 686 O O . LEU B 1 10 ? -10.945 -0.019 9.141 1 89.94 10 LEU B O 1
ATOM 690 N N . THR B 1 11 ? -11.531 1.779 7.926 1 88.44 11 THR B N 1
ATOM 691 C CA . THR B 1 11 ? -12.812 1.237 7.492 1 88.44 11 THR B CA 1
ATOM 692 C C . THR B 1 11 ? -12.82 1.006 5.98 1 88.44 11 THR B C 1
ATOM 694 O O . THR B 1 11 ? -12.648 1.947 5.203 1 88.44 11 THR B O 1
ATOM 697 N N . ILE B 1 12 ? -12.992 -0.319 5.688 1 88.38 12 ILE B N 1
ATOM 698 C CA . ILE B 1 12 ? -12.906 -0.644 4.266 1 88.38 12 ILE B CA 1
ATOM 699 C C . ILE B 1 12 ? -14.117 -1.478 3.859 1 88.38 12 ILE B C 1
ATOM 701 O O . ILE B 1 12 ? -14.836 -2.004 4.715 1 88.38 12 ILE B O 1
ATOM 705 N N . ASP B 1 13 ? -14.281 -1.516 2.551 1 87.94 13 ASP B N 1
ATOM 706 C CA . ASP B 1 13 ? -15.336 -2.367 2.012 1 87.94 13 ASP B CA 1
ATOM 707 C C . ASP B 1 13 ? -15.07 -3.838 2.332 1 87.94 13 ASP B C 1
ATOM 709 O O . ASP B 1 13 ? -13.93 -4.301 2.26 1 87.94 13 ASP B O 1
ATOM 713 N N . ALA B 1 14 ? -16.156 -4.535 2.537 1 91.25 14 ALA B N 1
ATOM 714 C CA . ALA B 1 14 ? -16.047 -5.949 2.889 1 91.25 14 ALA B CA 1
ATOM 715 C C . ALA B 1 14 ? -15.359 -6.738 1.784 1 91.25 14 ALA B C 1
ATOM 717 O O . ALA B 1 14 ? -14.625 -7.695 2.061 1 91.25 14 ALA B O 1
ATOM 718 N N . ASP B 1 15 ? -15.562 -6.352 0.559 1 90.81 15 ASP B N 1
ATOM 719 C CA . ASP B 1 15 ? -14.93 -7.035 -0.567 1 90.81 15 ASP B CA 1
ATOM 720 C C . ASP B 1 15 ? -13.422 -6.844 -0.546 1 90.81 15 ASP B C 1
ATOM 722 O O . ASP B 1 15 ? -12.664 -7.793 -0.758 1 90.81 15 ASP B O 1
ATOM 726 N N . LEU B 1 16 ? -13.039 -5.652 -0.302 1 92.19 16 LEU B N 1
ATOM 727 C CA . LEU B 1 16 ? -11.602 -5.391 -0.201 1 92.19 16 LEU B CA 1
ATOM 728 C C . LEU B 1 16 ? -11 -6.129 0.988 1 92.19 16 LEU B C 1
ATOM 730 O O . LEU B 1 16 ? -9.906 -6.688 0.885 1 92.19 16 LEU B O 1
ATOM 734 N N . ASP B 1 17 ? -11.688 -6.113 2.084 1 93.75 17 ASP B N 1
ATOM 735 C CA . ASP B 1 17 ? -11.227 -6.844 3.26 1 93.75 17 ASP B CA 1
ATOM 736 C C . ASP B 1 17 ? -11.023 -8.32 2.943 1 93.75 17 ASP B C 1
ATOM 738 O O . ASP B 1 17 ? -10.062 -8.938 3.414 1 93.75 17 ASP B O 1
ATOM 742 N N . GLN B 1 18 ? -11.93 -8.859 2.186 1 95.06 18 GLN B N 1
ATOM 743 C CA . GLN B 1 18 ? -11.844 -10.266 1.809 1 95.06 18 GLN B CA 1
ATOM 744 C C . GLN B 1 18 ? -10.617 -10.531 0.938 1 95.06 18 GLN B C 1
ATOM 746 O O . GLN B 1 18 ? -9.906 -11.516 1.141 1 95.06 18 GLN B O 1
ATOM 751 N N . VAL B 1 19 ? -10.406 -9.664 0.02 1 95.06 19 VAL B N 1
ATOM 752 C CA . VAL B 1 19 ? -9.25 -9.82 -0.863 1 95.06 19 VAL B CA 1
ATOM 753 C C . VAL B 1 19 ? -7.961 -9.711 -0.054 1 95.06 19 VAL B C 1
ATOM 755 O O . VAL B 1 19 ? -7.039 -10.508 -0.235 1 95.06 19 VAL B O 1
ATOM 758 N N . ILE B 1 20 ? -7.902 -8.758 0.85 1 96.06 20 ILE B N 1
ATOM 759 C CA . ILE B 1 20 ? -6.734 -8.586 1.704 1 96.06 20 ILE B CA 1
ATOM 760 C C . ILE B 1 20 ? -6.5 -9.852 2.521 1 96.06 20 ILE B C 1
ATOM 762 O O . ILE B 1 20 ? -5.375 -10.352 2.605 1 96.06 20 ILE B O 1
ATOM 766 N N . THR B 1 21 ? -7.559 -10.367 3.105 1 96.25 21 THR B N 1
ATOM 767 C CA . THR B 1 21 ? -7.488 -11.562 3.947 1 96.25 21 THR B CA 1
ATOM 768 C C . THR B 1 21 ? -6.977 -12.758 3.146 1 96.25 21 THR B C 1
ATOM 770 O O . THR B 1 21 ? -6.062 -13.453 3.584 1 96.25 21 THR B O 1
ATOM 773 N N . GLU B 1 22 ? -7.512 -12.93 2.01 1 96.19 22 GLU B N 1
ATOM 774 C CA . GLU B 1 22 ? -7.156 -14.07 1.162 1 96.19 22 GLU B CA 1
ATOM 775 C C . GLU B 1 22 ? -5.711 -13.969 0.681 1 96.19 22 GLU B C 1
ATOM 777 O O . GLU B 1 22 ? -4.965 -14.945 0.73 1 96.19 22 GLU B O 1
ATOM 782 N N . ARG B 1 23 ? -5.336 -12.789 0.272 1 95.06 23 ARG B N 1
ATOM 783 C CA . ARG B 1 23 ? -3.984 -12.609 -0.248 1 95.06 23 ARG B CA 1
ATOM 784 C C . ARG B 1 23 ? -2.947 -12.727 0.863 1 95.06 23 ARG B C 1
ATOM 786 O O . ARG B 1 23 ? -1.88 -13.312 0.661 1 95.06 23 ARG B O 1
ATOM 793 N N . ALA B 1 24 ? -3.234 -12.172 1.996 1 95.44 24 ALA B N 1
ATOM 794 C CA . ALA B 1 24 ? -2.348 -12.297 3.15 1 95.44 24 ALA B CA 1
ATOM 795 C C . ALA B 1 24 ? -2.113 -13.766 3.5 1 95.44 24 ALA B C 1
ATOM 797 O O . ALA B 1 24 ? -0.981 -14.18 3.766 1 95.44 24 ALA B O 1
ATOM 798 N N . LYS B 1 25 ? -3.172 -14.555 3.416 1 95.31 25 LYS B N 1
ATOM 799 C CA . LYS B 1 25 ? -3.094 -15.984 3.693 1 95.31 25 LYS B CA 1
ATOM 800 C C . LYS B 1 25 ? -2.244 -16.703 2.648 1 95.31 25 LYS B C 1
ATOM 802 O O . LYS B 1 25 ? -1.415 -17.547 2.988 1 95.31 25 LYS B O 1
ATOM 807 N N . GLN B 1 26 ? -2.43 -16.391 1.432 1 93.94 26 GLN B N 1
ATOM 808 C CA . GLN B 1 26 ? -1.689 -17.016 0.341 1 93.94 26 GLN B CA 1
ATOM 809 C C . GLN B 1 26 ? -0.197 -16.719 0.443 1 93.94 26 GLN B C 1
ATOM 811 O O . GLN B 1 26 ? 0.637 -17.594 0.21 1 93.94 26 GLN B O 1
ATOM 816 N N . ILE B 1 27 ? 0.118 -15.516 0.766 1 94.06 27 ILE B N 1
ATOM 817 C CA . ILE B 1 27 ? 1.503 -15.07 0.874 1 94.06 27 ILE B CA 1
ATOM 818 C C . ILE B 1 27 ? 2.125 -15.625 2.154 1 94.06 27 ILE B C 1
ATOM 820 O O . ILE B 1 27 ? 3.334 -15.852 2.215 1 94.06 27 ILE B O 1
ATOM 824 N N . GLY B 1 28 ? 1.322 -15.797 3.246 1 93.19 28 GLY B N 1
ATOM 825 C CA . GLY B 1 28 ? 1.798 -16.297 4.523 1 93.19 28 GLY B CA 1
ATOM 826 C C . GLY B 1 28 ? 2.201 -15.211 5.492 1 93.19 28 GLY B C 1
ATOM 827 O O . GLY B 1 28 ? 3.176 -15.352 6.23 1 93.19 28 GLY B O 1
ATOM 828 N N . ILE B 1 29 ? 1.489 -14.039 5.422 1 92.12 29 ILE B N 1
ATOM 829 C CA . ILE B 1 29 ? 1.769 -12.945 6.344 1 92.12 29 ILE B CA 1
ATOM 830 C C . ILE B 1 29 ? 0.465 -12.453 6.965 1 92.12 29 ILE B C 1
ATOM 832 O O . ILE B 1 29 ? -0.618 -12.688 6.426 1 92.12 29 ILE B O 1
ATOM 836 N N . PRO B 1 30 ? 0.543 -11.773 8.125 1 92.06 30 PRO B N 1
ATOM 837 C CA . PRO B 1 30 ? -0.663 -11.203 8.727 1 92.06 30 PRO B CA 1
ATOM 838 C C . PRO B 1 30 ? -1.311 -10.133 7.852 1 92.06 30 PRO B C 1
ATOM 840 O O . PRO B 1 30 ? -0.614 -9.43 7.113 1 92.06 30 PRO B O 1
ATOM 843 N N . LYS B 1 31 ? -2.598 -9.977 7.988 1 92.75 31 LYS B N 1
ATOM 844 C CA . LYS B 1 31 ? -3.363 -8.977 7.254 1 92.75 31 LYS B CA 1
ATOM 845 C C . LYS B 1 31 ? -2.775 -7.578 7.453 1 92.75 31 LYS B C 1
ATOM 847 O O . LYS B 1 31 ? -2.594 -6.832 6.488 1 92.75 31 LYS B O 1
ATOM 852 N N . SER B 1 32 ? -2.535 -7.281 8.719 1 90.75 32 SER B N 1
ATOM 8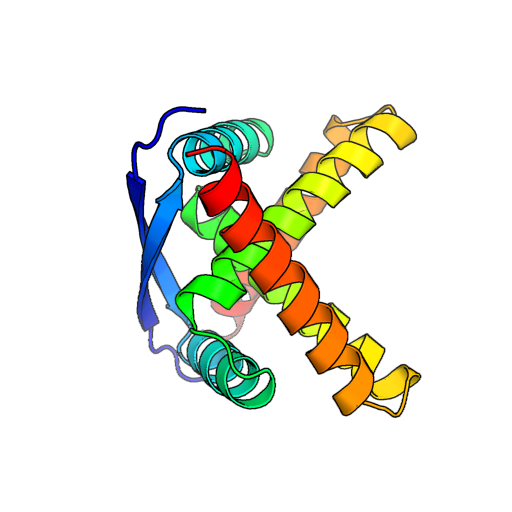53 C CA . SER B 1 32 ? -2.014 -5.961 9.055 1 90.75 32 SER B CA 1
ATOM 854 C C . SER B 1 32 ? -0.645 -5.73 8.422 1 90.75 32 SER B C 1
ATOM 856 O O . SER B 1 32 ? -0.318 -4.605 8.031 1 90.75 32 SER B O 1
ATOM 858 N N . ALA B 1 33 ? 0.123 -6.785 8.289 1 90.44 33 ALA B N 1
ATOM 859 C CA . ALA B 1 33 ? 1.442 -6.703 7.668 1 90.44 33 ALA B CA 1
ATOM 860 C C . ALA B 1 33 ? 1.329 -6.414 6.172 1 90.44 33 ALA B C 1
ATOM 862 O O . ALA B 1 33 ? 2.113 -5.637 5.621 1 90.44 33 ALA B O 1
ATOM 863 N N . LEU B 1 34 ? 0.445 -7.035 5.504 1 94.06 34 LEU B N 1
ATOM 864 C CA . LEU B 1 34 ? 0.245 -6.812 4.074 1 94.06 34 LEU B CA 1
ATOM 865 C C . LEU B 1 34 ? -0.116 -5.359 3.793 1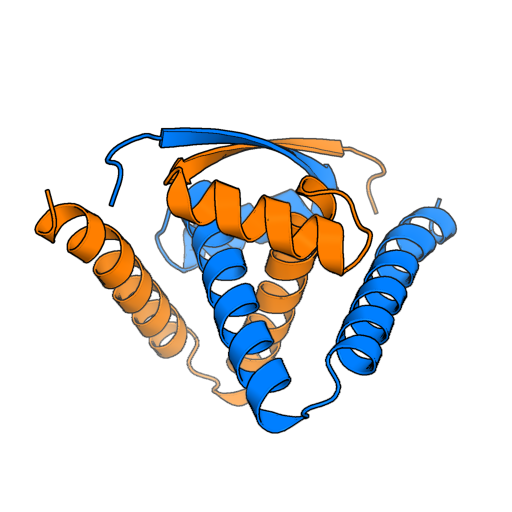 94.06 34 LEU B C 1
ATOM 867 O O . LEU B 1 34 ? 0.432 -4.746 2.875 1 94.06 34 LEU B O 1
ATOM 871 N N . VAL B 1 35 ? -1.024 -4.812 4.629 1 94.62 35 VAL B N 1
ATOM 872 C CA . VAL B 1 35 ? -1.475 -3.434 4.461 1 94.62 35 VAL B CA 1
ATOM 873 C C . VAL B 1 35 ? -0.309 -2.477 4.699 1 94.62 35 VAL B C 1
ATOM 875 O O . VAL B 1 35 ? -0.1 -1.538 3.928 1 94.62 35 VAL B O 1
ATOM 878 N N . THR B 1 36 ? 0.446 -2.787 5.723 1 92.44 36 THR B N 1
ATOM 879 C CA . THR B 1 36 ? 1.597 -1.952 6.051 1 92.44 36 THR B CA 1
ATOM 880 C C . THR B 1 36 ? 2.643 -2.01 4.941 1 92.44 36 THR B C 1
ATOM 882 O O . THR B 1 36 ? 3.195 -0.981 4.547 1 92.44 36 THR B O 1
ATOM 885 N N . PHE B 1 37 ? 2.887 -3.184 4.469 1 91.19 37 PHE B N 1
ATOM 886 C CA . PHE B 1 37 ? 3.838 -3.393 3.387 1 91.19 37 PHE B CA 1
ATOM 887 C C . PHE B 1 37 ? 3.406 -2.639 2.133 1 91.19 37 PHE B C 1
ATOM 889 O O . PHE B 1 37 ? 4.199 -1.906 1.538 1 91.19 37 PHE B O 1
ATOM 896 N N . ALA B 1 38 ? 2.182 -2.789 1.746 1 93.62 38 ALA B N 1
ATOM 897 C CA . ALA B 1 38 ? 1.625 -2.121 0.571 1 93.62 38 ALA B CA 1
ATOM 898 C C . ALA B 1 38 ? 1.768 -0.606 0.682 1 93.62 38 ALA B C 1
ATOM 900 O O . ALA B 1 38 ? 2.158 0.058 -0.281 1 93.62 38 ALA B O 1
ATOM 901 N N . THR B 1 39 ? 1.472 -0.098 1.832 1 94.25 39 THR B N 1
ATOM 902 C CA . THR B 1 39 ? 1.519 1.342 2.062 1 94.25 39 THR B CA 1
ATOM 903 C C . THR B 1 39 ? 2.955 1.854 1.987 1 94.25 39 THR B C 1
ATOM 905 O O . THR B 1 39 ? 3.223 2.873 1.349 1 94.25 39 THR B O 1
ATOM 908 N N . SER B 1 40 ? 3.854 1.111 2.635 1 92 40 SER B N 1
ATOM 909 C CA . SER B 1 40 ? 5.262 1.495 2.609 1 92 40 SER B CA 1
ATOM 910 C C . SER B 1 40 ? 5.805 1.508 1.185 1 92 40 SER B C 1
ATOM 912 O O . SER B 1 40 ? 6.516 2.436 0.795 1 92 40 SER B O 1
ATOM 914 N N . LEU B 1 41 ? 5.477 0.48 0.443 1 90.75 41 LEU B N 1
ATOM 915 C CA . LEU B 1 41 ? 5.93 0.385 -0.94 1 90.75 41 LEU B CA 1
ATOM 916 C C . LEU B 1 41 ? 5.383 1.539 -1.773 1 90.75 41 LEU B C 1
ATOM 918 O O . LEU B 1 41 ? 6.109 2.137 -2.568 1 90.75 41 LEU B O 1
ATOM 922 N N . PHE B 1 42 ? 4.121 1.832 -1.603 1 92.94 42 PHE B N 1
ATOM 923 C CA . PHE B 1 42 ? 3.496 2.934 -2.326 1 92.94 42 PHE B CA 1
ATOM 924 C C . PHE B 1 42 ? 4.211 4.246 -2.029 1 92.94 42 PHE B C 1
ATOM 926 O O . PHE B 1 42 ? 4.508 5.02 -2.945 1 92.94 42 PHE B O 1
ATOM 933 N N . LEU B 1 43 ? 4.512 4.516 -0.798 1 94.5 43 LEU B N 1
ATOM 934 C CA . LEU B 1 43 ? 5.141 5.77 -0.397 1 94.5 43 LEU B CA 1
ATOM 935 C C . LEU B 1 43 ? 6.559 5.867 -0.95 1 94.5 43 LEU B C 1
ATOM 937 O O . LEU B 1 43 ? 7.008 6.949 -1.33 1 94.5 43 LEU B O 1
ATOM 941 N N . ASN B 1 44 ? 7.238 4.75 -0.968 1 91.19 44 ASN B N 1
ATOM 942 C CA . ASN B 1 44 ? 8.57 4.734 -1.569 1 91.19 44 ASN B CA 1
ATOM 943 C C . ASN B 1 44 ? 8.508 5.012 -3.068 1 91.19 44 ASN B C 1
ATOM 945 O O . ASN B 1 44 ? 9.32 5.777 -3.594 1 91.19 44 ASN B O 1
ATOM 949 N N . GLN B 1 45 ? 7.508 4.398 -3.754 1 90.25 45 GLN B N 1
ATOM 950 C CA . GLN B 1 45 ? 7.32 4.633 -5.184 1 90.25 45 GLN B CA 1
ATOM 951 C C . GLN B 1 45 ? 6.934 6.082 -5.457 1 90.25 45 GLN B C 1
ATOM 953 O O . GLN B 1 45 ? 7.406 6.684 -6.426 1 90.25 45 GLN B O 1
ATOM 958 N N . LEU B 1 46 ? 6.043 6.59 -4.605 1 92.5 46 LEU B N 1
ATOM 959 C CA . LEU B 1 46 ? 5.621 7.98 -4.734 1 92.5 46 LEU B CA 1
ATOM 960 C C . LEU B 1 46 ? 6.816 8.922 -4.633 1 92.5 46 LEU B C 1
ATOM 962 O O . LEU B 1 46 ? 6.945 9.852 -5.43 1 92.5 46 LEU B O 1
ATOM 966 N N . ARG B 1 47 ? 7.68 8.633 -3.686 1 91.88 47 ARG B N 1
ATOM 967 C CA . ARG B 1 47 ? 8.883 9.445 -3.516 1 91.88 47 ARG B CA 1
ATOM 968 C C . ARG B 1 47 ? 9.766 9.375 -4.758 1 91.88 47 ARG B C 1
ATOM 970 O O . ARG B 1 47 ? 10.281 10.398 -5.211 1 91.88 47 ARG B O 1
ATOM 977 N N . ALA B 1 48 ? 9.898 8.203 -5.27 1 90.5 48 ALA B N 1
ATOM 978 C CA . ALA B 1 48 ? 10.711 8.016 -6.469 1 90.5 48 ALA B CA 1
ATOM 979 C C . ALA B 1 48 ? 10.117 8.773 -7.652 1 90.5 48 ALA B C 1
ATOM 981 O O . ALA B 1 48 ? 10.844 9.422 -8.406 1 90.5 48 ALA B O 1
ATOM 982 N N . GLU B 1 49 ? 8.836 8.695 -7.773 1 90.38 49 GLU B N 1
ATOM 983 C CA . GLU B 1 49 ? 8.141 9.391 -8.859 1 90.38 49 GLU B CA 1
ATOM 984 C C . GLU B 1 49 ? 8.273 10.906 -8.719 1 90.38 49 GLU B C 1
ATOM 986 O O . GLU B 1 49 ? 8.398 11.617 -9.711 1 90.38 49 GLU B O 1
ATOM 991 N N . GLU B 1 50 ? 8.172 11.344 -7.465 1 92.19 50 GLU B N 1
ATOM 992 C CA . GLU B 1 50 ? 8.32 12.773 -7.199 1 92.19 50 GLU B CA 1
ATOM 993 C C . GLU B 1 50 ? 9.695 13.281 -7.625 1 92.19 50 GLU B C 1
ATOM 995 O O . GLU B 1 50 ? 9.812 14.359 -8.211 1 92.19 50 GLU B O 1
ATOM 1000 N N . VAL B 1 51 ? 10.703 12.469 -7.363 1 91.38 51 VAL B N 1
ATOM 1001 C CA . VAL B 1 51 ? 12.078 12.836 -7.691 1 91.38 51 VAL B CA 1
ATOM 1002 C C . VAL B 1 51 ? 12.273 12.812 -9.211 1 91.38 51 VAL B C 1
ATOM 1004 O O . VAL B 1 51 ? 12.906 13.711 -9.773 1 91.38 51 VAL B O 1
ATOM 1007 N N . LEU B 1 52 ? 11.641 11.891 -9.875 1 90.44 52 LEU B N 1
ATOM 1008 C CA . LEU B 1 52 ? 11.805 11.703 -11.312 1 90.44 52 LEU B CA 1
ATOM 1009 C C . LEU B 1 52 ? 11.023 12.766 -12.086 1 90.44 52 LEU B C 1
ATOM 1011 O O . LEU B 1 52 ? 11.5 13.281 -13.094 1 90.44 52 LEU B O 1
ATOM 1015 N N . SER B 1 53 ? 9.789 13.047 -11.664 1 87.38 53 SER B N 1
ATOM 1016 C CA . SER B 1 53 ? 8.898 13.945 -12.391 1 87.38 53 SER B CA 1
ATOM 1017 C C . SER B 1 53 ? 9.242 15.406 -12.117 1 87.38 53 SER B C 1
ATOM 1019 O O . SER B 1 53 ? 9.141 16.25 -13.008 1 87.38 53 SER B O 1
ATOM 1021 N N . GLY B 1 54 ? 9.703 15.703 -11.062 1 86.88 54 GLY B N 1
ATOM 1022 C CA . GLY B 1 54 ? 9.938 17.078 -10.672 1 86.88 54 GLY B CA 1
ATOM 1023 C C . GLY B 1 54 ? 8.656 17.875 -10.492 1 86.88 54 GLY B C 1
ATOM 1024 O O . GLY B 1 54 ? 8.703 19.047 -10.125 1 86.88 54 GLY B O 1
ATOM 1025 N N . ASP B 1 55 ? 7.543 17.188 -10.852 1 86.94 55 ASP B N 1
ATOM 1026 C CA . ASP B 1 55 ? 6.242 17.828 -10.711 1 86.94 55 ASP B CA 1
ATOM 1027 C C . ASP B 1 55 ? 5.352 17.062 -9.742 1 86.94 55 ASP B C 1
ATOM 1029 O O . ASP B 1 55 ? 4.504 16.266 -10.164 1 86.94 55 ASP B O 1
ATOM 1033 N N . THR B 1 56 ? 5.434 17.406 -8.484 1 88.06 56 THR B N 1
ATOM 1034 C CA . THR B 1 56 ? 4.719 16.703 -7.43 1 88.06 56 THR B CA 1
ATOM 1035 C C . THR B 1 56 ? 3.223 17.016 -7.492 1 88.06 56 THR B C 1
ATOM 1037 O O . THR B 1 56 ? 2.396 16.141 -7.219 1 88.06 56 THR B O 1
ATOM 1040 N N . ASN B 1 57 ? 2.967 18.188 -7.98 1 89.38 57 ASN B N 1
ATOM 1041 C CA . ASN B 1 57 ? 1.563 18.594 -8.031 1 89.38 57 ASN B CA 1
ATOM 1042 C C . ASN B 1 57 ? 0.776 17.734 -9.023 1 89.38 57 ASN B C 1
ATOM 1044 O O . ASN B 1 57 ? -0.361 17.359 -8.75 1 89.38 57 ASN B O 1
ATOM 1048 N N . ALA B 1 58 ? 1.365 17.453 -10.094 1 87.44 58 ALA B N 1
ATOM 1049 C CA . ALA B 1 58 ? 0.702 16.625 -11.094 1 87.44 58 ALA B CA 1
ATOM 1050 C C . ALA B 1 58 ? 0.481 15.211 -10.562 1 87.44 58 ALA B C 1
ATOM 1052 O O . ALA B 1 58 ? -0.579 14.617 -10.781 1 87.44 58 ALA B O 1
ATOM 1053 N N . ILE B 1 59 ? 1.358 14.734 -9.844 1 89.81 59 ILE B N 1
ATOM 1054 C CA . ILE B 1 59 ? 1.286 13.391 -9.289 1 89.81 59 ILE B CA 1
ATOM 1055 C C . ILE B 1 59 ? 0.169 13.32 -8.25 1 89.81 59 ILE B C 1
ATOM 1057 O O . ILE B 1 59 ? -0.651 12.398 -8.273 1 89.81 59 ILE B O 1
ATOM 1061 N N . TYR B 1 60 ? 0.075 14.344 -7.422 1 91 60 TYR B N 1
ATOM 1062 C CA . TYR B 1 60 ? -0.927 14.375 -6.359 1 91 60 TYR B CA 1
ATOM 1063 C C . TYR B 1 60 ? -2.332 14.492 -6.938 1 91 60 TYR B C 1
ATOM 1065 O O . TYR B 1 60 ? -3.273 13.875 -6.434 1 91 60 TYR B O 1
ATOM 1073 N N . GLN B 1 61 ? -2.393 15.211 -8.016 1 90.25 61 GLN B N 1
ATOM 1074 C CA . GLN B 1 61 ? -3.688 15.352 -8.672 1 90.25 61 GLN B CA 1
ATOM 1075 C C . GLN B 1 61 ? -4.172 14.023 -9.234 1 90.25 61 GLN B C 1
ATOM 1077 O O . GLN B 1 61 ? -5.359 13.695 -9.148 1 90.25 61 GLN B O 1
ATOM 1082 N N . VAL B 1 62 ? -3.248 13.289 -9.75 1 87.81 62 VAL B N 1
ATOM 1083 C CA . VAL B 1 62 ? -3.594 11.977 -10.297 1 87.81 62 VAL B CA 1
ATOM 1084 C C . VAL B 1 62 ? -4.07 11.055 -9.18 1 87.81 62 VAL B C 1
ATOM 1086 O O . VAL B 1 62 ? -5.094 10.383 -9.32 1 87.81 62 VAL B O 1
ATOM 1089 N N . ILE B 1 63 ? -3.449 11.125 -8.102 1 90.12 63 ILE B N 1
ATOM 1090 C CA . ILE B 1 63 ? -3.791 10.266 -6.98 1 90.12 63 ILE B CA 1
ATOM 1091 C C . ILE B 1 63 ? -5.152 10.664 -6.418 1 90.12 63 ILE B C 1
ATOM 1093 O O . ILE B 1 63 ? -5.996 9.812 -6.148 1 90.12 63 ILE B O 1
ATOM 1097 N N . ARG B 1 64 ? -5.332 11.969 -6.285 1 89.25 64 ARG B N 1
ATOM 1098 C CA . ARG B 1 64 ? -6.617 12.469 -5.793 1 89.25 64 ARG B CA 1
ATOM 1099 C C . ARG B 1 64 ? -7.754 12.055 -6.723 1 89.25 64 ARG B C 1
ATOM 1101 O O . ARG B 1 64 ? -8.82 11.641 -6.262 1 89.25 64 ARG B O 1
ATOM 1108 N N . LYS B 1 65 ? -7.457 12.141 -7.957 1 84.19 65 LYS B N 1
ATOM 1109 C CA . LYS B 1 65 ? -8.469 11.773 -8.938 1 84.19 65 LYS B CA 1
ATOM 1110 C C . LYS B 1 65 ? -8.773 10.273 -8.875 1 84.19 65 LYS B C 1
ATOM 1112 O O . LYS B 1 65 ? -9.938 9.875 -8.953 1 84.19 65 LYS B O 1
ATOM 1117 N N . ASP B 1 66 ? -7.777 9.5 -8.773 1 81.56 66 ASP B N 1
ATOM 1118 C CA . ASP B 1 66 ? -7.961 8.055 -8.68 1 81.56 66 ASP B CA 1
ATOM 1119 C C . ASP B 1 66 ? -8.734 7.684 -7.41 1 81.56 66 ASP B C 1
ATOM 1121 O O . ASP B 1 66 ? -9.617 6.824 -7.441 1 81.56 66 ASP B O 1
ATOM 1125 N N . TYR B 1 67 ? -8.391 8.352 -6.387 1 81.62 67 TYR B N 1
ATOM 1126 C CA . TYR B 1 67 ? -9.078 8.148 -5.117 1 81.62 67 TYR B CA 1
ATOM 1127 C C . TYR B 1 67 ? -10.555 8.508 -5.23 1 81.62 67 TYR B C 1
ATOM 1129 O O . TYR B 1 67 ? -11.422 7.766 -4.766 1 81.62 67 TYR B O 1
ATOM 1137 N N . GLU B 1 68 ? -10.844 9.586 -5.824 1 80.5 68 GLU B N 1
ATOM 1138 C CA . GLU B 1 68 ? -12.219 10.047 -5.984 1 80.5 68 GLU B CA 1
ATOM 1139 C C . GLU B 1 68 ? -13.016 9.102 -6.875 1 80.5 68 GLU B C 1
ATOM 1141 O O . GLU B 1 68 ? -14.195 8.844 -6.61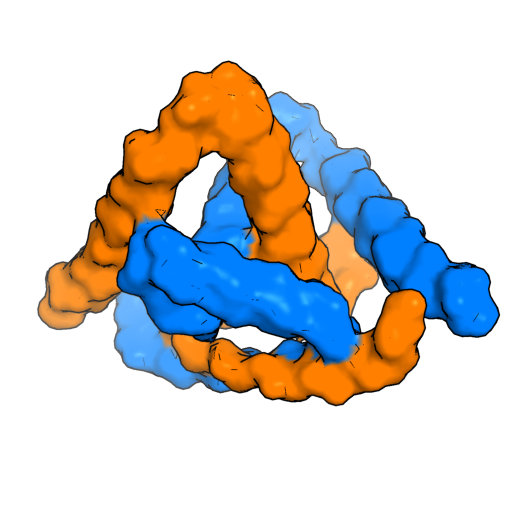7 1 80.5 68 GLU B O 1
ATOM 1146 N N . LEU B 1 69 ? -12.281 8.609 -7.816 1 76.38 69 LEU B N 1
ATOM 1147 C CA . LEU B 1 69 ? -12.93 7.656 -8.719 1 76.38 69 LEU B CA 1
ATOM 1148 C C . LEU B 1 69 ? -13.234 6.348 -7.996 1 76.38 69 LEU B C 1
ATOM 1150 O O . LEU B 1 69 ? -14.297 5.758 -8.203 1 76.38 69 LEU B O 1
ATOM 1154 N N . LEU B 1 70 ? -12.359 5.926 -7.148 1 71.19 70 LEU B N 1
ATOM 1155 C CA . LEU B 1 70 ? -12.547 4.688 -6.398 1 71.19 70 LEU B CA 1
ATOM 1156 C C . LEU B 1 70 ? -13.68 4.828 -5.391 1 71.19 70 LEU B C 1
ATOM 1158 O O . LEU B 1 70 ? -14.438 3.879 -5.16 1 71.19 70 LEU B O 1
ATOM 1162 N N . THR B 1 71 ? -13.781 6.008 -4.871 1 71.69 71 THR B N 1
ATOM 1163 C CA . THR B 1 71 ? -14.797 6.23 -3.85 1 71.69 71 THR B CA 1
ATOM 1164 C C . THR B 1 71 ? -16.141 6.559 -4.492 1 71.69 71 THR B C 1
ATOM 1166 O O . THR B 1 71 ? -17.203 6.355 -3.881 1 71.69 71 THR B O 1
ATOM 1169 N N . SER B 1 72 ? -15.984 7.273 -5.609 1 64.12 72 SER B N 1
ATOM 1170 C CA . SER B 1 72 ? -17.219 7.602 -6.316 1 64.12 72 SER B CA 1
ATOM 1171 C C . SER B 1 72 ? -17.875 6.352 -6.902 1 64.12 72 SER B C 1
ATOM 1173 O O . SER B 1 72 ? -19.094 6.238 -6.93 1 64.12 72 SER B O 1
ATOM 1175 N N . VAL B 1 73 ? -17.047 5.625 -7.488 1 52.53 73 VAL B N 1
ATOM 1176 C CA . VAL B 1 73 ? -17.609 4.387 -8.023 1 52.53 73 VAL B CA 1
ATOM 1177 C C . VAL B 1 73 ? -18.281 3.594 -6.906 1 52.53 73 VAL B C 1
ATOM 1179 O O . VAL B 1 73 ? -19.344 2.998 -7.113 1 52.53 73 VAL B O 1
ATOM 1182 N N . ASP B 1 74 ? -17.656 3.496 -5.871 1 52.16 74 ASP B N 1
ATOM 1183 C CA . ASP B 1 74 ? -18.328 2.879 -4.734 1 52.16 74 ASP B CA 1
ATOM 1184 C C . ASP B 1 74 ? -19.656 3.584 -4.434 1 52.16 74 ASP B C 1
ATOM 1186 O O . ASP B 1 74 ? -20.609 2.951 -4 1 52.16 74 ASP B O 1
ATOM 1190 N N . ASN B 1 75 ? -19.578 4.906 -4.66 1 47.53 75 ASN B N 1
ATOM 1191 C CA . ASN B 1 75 ? -20.828 5.648 -4.48 1 47.53 75 ASN B CA 1
ATOM 1192 C C . ASN B 1 75 ? -21.781 5.434 -5.648 1 47.53 75 ASN B C 1
ATOM 1194 O O . ASN B 1 75 ? -22.984 5.672 -5.523 1 47.53 75 ASN B O 1
ATOM 1198 N N . LEU B 1 76 ? -21.234 5.301 -6.773 1 42.12 76 LEU B N 1
ATOM 1199 C CA . LEU B 1 76 ? -22.125 5.109 -7.902 1 42.12 76 LEU B CA 1
ATOM 1200 C C . LEU B 1 76 ? -22.766 3.725 -7.859 1 42.12 76 LEU B C 1
ATOM 1202 O O . LEU B 1 76 ? -23.812 3.498 -8.484 1 42.12 76 LEU B O 1
ATOM 1206 N N . ASP B 1 77 ? -22.125 2.83 -7.508 1 38.62 77 ASP B N 1
ATOM 1207 C CA . ASP B 1 77 ? -22.781 1.522 -7.465 1 38.62 77 ASP B CA 1
ATOM 1208 C C . ASP B 1 77 ? -23.688 1.402 -6.254 1 38.62 77 ASP B C 1
ATOM 1210 O O . ASP B 1 77 ? -24.281 0.345 -6.016 1 38.62 77 ASP B O 1
ATOM 1214 N N . LYS B 1 78 ? -23.891 2.389 -5.383 1 37.22 78 LYS B N 1
ATOM 1215 C CA . LYS B 1 78 ? -24.984 2.377 -4.398 1 37.22 78 LYS B CA 1
ATOM 1216 C C . LYS B 1 78 ? -26.25 3.004 -4.969 1 37.22 78 LYS B C 1
ATOM 1218 O O . LYS B 1 78 ? -26.188 3.986 -5.711 1 37.22 78 LYS B O 1
#

InterPro domains:
  IPR010985 Ribbon-helix-helix [SSF47598] (5-41)
  IPR013321 Arc-type ribbon-helix-helix [G3DSA:1.10.1220.10] (5-45)

Radius of gyration: 15.79 Å; Cα contacts (8 Å, |Δi|>4): 133; chains: 2; bounding box: 43×37×36 Å

Foldseek 3Di:
DPPDDDDDDDDDDPVVVVVLCVVCVVVVHDSVVVVVVVVVVVVVVLVVCCVVVVCNPVVVVVVVVVVCVVVVVVVVVD/DPPDDDDDDDDDDPVVVVVLCVVCVVVVHDSVVSVVVVVVVVVVVLVVCCVVVVCNPVVVVVVVVVVCVVVVVVVVVD

Solvent-accessible surface area (backbone atoms only — not comparable to full-atom values): 8467 Å² total; per-residue (Å²): 127,74,87,46,74,37,78,46,74,34,80,38,46,41,65,56,51,48,51,45,48,52,49,17,58,74,48,70,50,53,54,55,52,50,44,50,49,25,32,52,54,42,52,52,50,49,51,51,48,37,68,71,62,71,46,53,67,62,54,30,50,51,51,46,50,51,50,48,48,58,54,41,45,60,52,60,77,98,127,73,88,44,73,38,77,45,74,34,81,40,46,40,62,57,50,48,51,45,49,52,48,16,58,73,48,70,48,55,52,55,52,48,44,49,49,27,31,52,50,43,53,53,49,49,51,50,47,36,69,72,62,71,46,54,66,60,54,32,50,52,50,46,50,52,50,48,49,58,53,40,47,60,52,62,76,99

Organism: NCBI:txid1345023

pLDDT: mean 84.87, std 14.51, range [37.22, 96.25]

Sequence (156 aa):
MSNAKKRISLTIDADLDQVITERAKQIGIPKSALVTFATSLFLNQLRAEEVLSGDTNAIYQVIRKDYELLTSVDNLDKMSNAKKRISLTIDADLDQVITERAKQIGIPKSALVTFATSLFLNQLRAEEVLSGDTNAIYQVIRKDYELLTSVDNLDK